Protein AF-A0A087BFJ8-F1 (afdb_monomer_lite)

pLDDT: mean 76.59, std 14.85, range [41.69, 95.31]

Radius of gyration: 21.02 Å; chains: 1; bounding box: 52×52×57 Å

Organism: NCBI:txid1695

Structure (mmCIF, N/CA/C/O backbone):
data_AF-A0A087BFJ8-F1
#
_entry.id   AF-A0A087BFJ8-F1
#
loop_
_atom_site.group_PDB
_atom_site.id
_atom_site.type_symbol
_atom_site.label_atom_id
_atom_site.label_alt_id
_atom_site.label_comp_id
_atom_site.label_asym_id
_atom_site.label_entity_id
_atom_site.label_seq_id
_atom_site.pdbx_PDB_ins_code
_atom_site.Cartn_x
_atom_site.Cartn_y
_atom_site.Cartn_z
_atom_site.occupancy
_atom_site.B_iso_or_equiv
_atom_site.auth_seq_id
_atom_site.auth_comp_id
_atom_site.auth_asym_id
_atom_site.auth_atom_id
_atom_site.pdbx_PDB_model_num
ATOM 1 N N . MET A 1 1 ? 30.136 9.539 -19.695 1.00 64.06 1 MET A N 1
ATOM 2 C CA . MET A 1 1 ? 28.685 9.250 -19.735 1.00 64.06 1 MET A C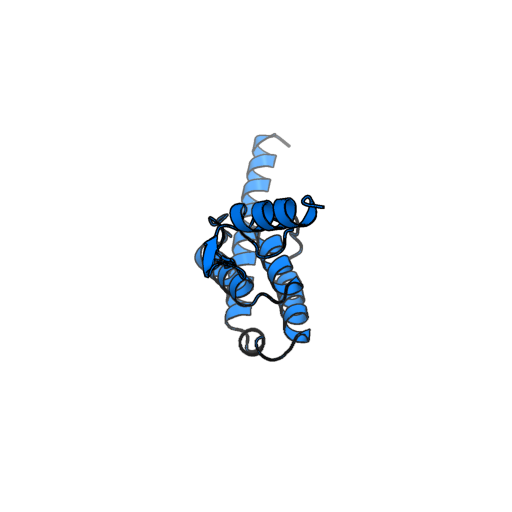A 1
ATOM 3 C C . MET A 1 1 ? 27.981 10.564 -20.017 1.00 64.06 1 MET A C 1
ATOM 5 O O . MET A 1 1 ? 28.278 11.528 -19.321 1.00 64.06 1 MET A O 1
ATOM 9 N N . THR A 1 2 ?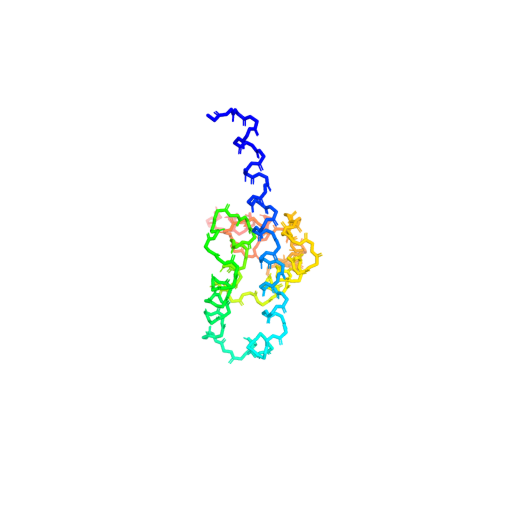 27.155 10.647 -21.057 1.00 83.56 2 THR A N 1
ATOM 10 C CA . THR A 1 2 ? 26.457 11.899 -21.400 1.00 83.56 2 THR A CA 1
ATOM 11 C C . THR A 1 2 ? 25.229 12.108 -20.503 1.00 83.56 2 THR A C 1
ATOM 13 O O . THR A 1 2 ? 24.720 11.167 -19.884 1.00 83.56 2 THR A O 1
ATOM 16 N N . PHE A 1 3 ? 24.747 13.351 -20.403 1.00 80.06 3 PHE A N 1
ATOM 17 C CA . PHE A 1 3 ? 23.541 13.695 -19.636 1.00 80.06 3 PHE A CA 1
ATOM 18 C C . PHE A 1 3 ? 22.317 12.883 -20.097 1.00 80.06 3 PHE A C 1
ATOM 20 O O . PHE A 1 3 ? 21.575 12.344 -19.276 1.00 80.06 3 PHE A O 1
ATOM 27 N N . GLU A 1 4 ? 22.165 12.705 -21.410 1.00 86.06 4 GLU A N 1
ATOM 28 C CA . GLU A 1 4 ? 21.093 11.911 -22.019 1.00 86.06 4 GLU A CA 1
ATOM 29 C C . GLU A 1 4 ? 21.148 10.433 -21.610 1.00 86.06 4 GLU A C 1
ATOM 31 O O . GLU A 1 4 ? 20.132 9.866 -21.211 1.00 86.06 4 GLU A O 1
ATOM 36 N N . GLN A 1 5 ? 22.342 9.825 -21.601 1.00 80.44 5 GLN A N 1
ATOM 37 C CA . GLN A 1 5 ? 22.535 8.443 -21.139 1.00 80.44 5 GLN A CA 1
ATOM 38 C C . GLN A 1 5 ? 22.158 8.270 -19.661 1.00 80.44 5 GLN A C 1
ATOM 40 O O . GLN A 1 5 ? 21.622 7.234 -19.264 1.00 80.44 5 GLN A O 1
ATOM 45 N N . THR A 1 6 ? 22.417 9.289 -18.837 1.00 80.62 6 THR A N 1
ATOM 46 C CA . THR A 1 6 ? 22.071 9.272 -17.408 1.00 80.62 6 THR A CA 1
ATOM 47 C C . THR A 1 6 ? 20.558 9.372 -17.201 1.00 80.62 6 THR A C 1
ATOM 49 O O . THR A 1 6 ? 20.000 8.616 -16.403 1.00 80.62 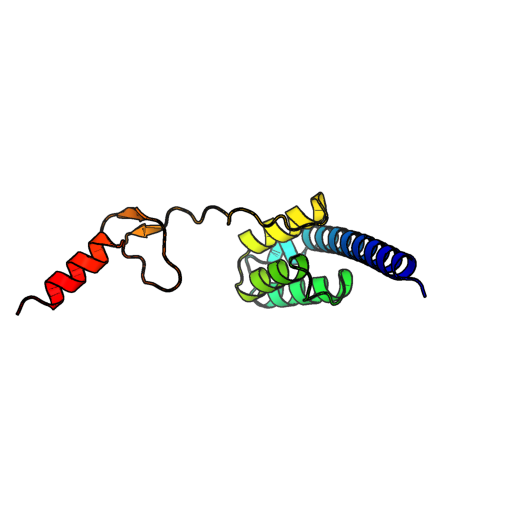6 THR A O 1
ATOM 52 N N . ASN A 1 7 ? 19.886 10.249 -17.952 1.00 84.50 7 ASN A N 1
ATOM 53 C CA . ASN A 1 7 ? 18.434 10.435 -17.890 1.00 84.50 7 ASN A CA 1
ATOM 54 C C . ASN A 1 7 ? 17.683 9.178 -18.359 1.00 84.50 7 ASN A C 1
ATOM 56 O O . ASN A 1 7 ? 16.765 8.713 -17.683 1.00 84.50 7 ASN A O 1
ATOM 60 N N . GLU A 1 8 ? 18.123 8.562 -19.459 1.00 86.00 8 GLU A N 1
ATOM 61 C CA . GLU A 1 8 ? 17.518 7.325 -19.963 1.00 86.00 8 GLU A CA 1
ATOM 62 C C . GLU A 1 8 ? 17.664 6.175 -18.955 1.00 86.00 8 GLU A C 1
ATOM 64 O O . GLU A 1 8 ? 16.691 5.492 -18.626 1.00 86.00 8 GLU A O 1
ATOM 69 N N . LYS A 1 9 ? 18.851 6.023 -18.355 1.00 85.00 9 LYS A N 1
ATOM 70 C CA . LYS A 1 9 ? 19.086 5.023 -17.304 1.00 85.00 9 LYS A CA 1
ATOM 71 C C . LYS A 1 9 ? 18.200 5.253 -16.075 1.00 85.00 9 LYS A C 1
ATOM 73 O O . LYS A 1 9 ? 17.703 4.290 -15.489 1.00 85.00 9 LYS A O 1
ATOM 78 N N . GLN A 1 10 ? 17.979 6.507 -15.681 1.00 81.50 10 GLN A N 1
ATOM 79 C CA . GLN A 1 10 ? 17.049 6.845 -14.598 1.00 81.50 10 GLN A CA 1
ATOM 80 C C . GLN A 1 10 ? 15.600 6.497 -14.959 1.00 81.50 10 GLN A C 1
ATOM 82 O O . GLN A 1 10 ? 14.917 5.855 -14.161 1.00 81.50 10 GLN A O 1
ATOM 87 N N . ARG A 1 11 ? 15.139 6.831 -16.170 1.00 81.50 11 ARG A N 1
ATOM 88 C CA . ARG A 1 11 ? 13.785 6.482 -16.639 1.00 81.50 11 ARG A CA 1
ATOM 89 C C . ARG A 1 11 ? 13.548 4.976 -16.657 1.00 81.50 11 ARG A C 1
ATOM 91 O O . ARG A 1 11 ? 12.475 4.521 -16.262 1.00 81.50 11 ARG A O 1
ATOM 98 N N . GLN A 1 12 ? 14.532 4.196 -17.097 1.00 83.62 12 GLN A N 1
ATOM 99 C CA . GLN A 1 12 ? 14.434 2.736 -17.112 1.00 83.62 12 GLN A CA 1
ATOM 100 C C . GLN A 1 12 ? 14.333 2.149 -15.702 1.00 83.62 12 GLN A C 1
ATOM 102 O O . GLN A 1 12 ? 13.499 1.271 -15.479 1.00 83.62 12 GLN A O 1
ATOM 107 N N . ARG A 1 13 ? 15.109 2.677 -14.744 1.00 81.38 13 ARG A N 1
ATOM 108 C CA . ARG A 1 13 ? 15.002 2.305 -13.323 1.00 81.38 13 ARG A CA 1
ATOM 109 C C . ARG A 1 13 ? 13.614 2.608 -12.768 1.00 81.38 13 ARG A C 1
ATOM 111 O O . ARG A 1 13 ? 12.963 1.699 -12.278 1.00 81.38 13 ARG A O 1
ATOM 118 N N . MET A 1 14 ? 13.100 3.821 -12.980 1.00 80.31 14 MET A N 1
ATOM 119 C CA . MET A 1 14 ? 11.750 4.187 -12.525 1.00 80.31 14 MET A CA 1
ATOM 120 C C . MET A 1 14 ? 10.659 3.266 -13.089 1.00 80.31 14 MET A C 1
ATOM 122 O O . MET A 1 14 ? 9.718 2.911 -12.382 1.00 80.31 14 MET A O 1
ATOM 126 N N . LYS A 1 15 ? 10.773 2.853 -14.360 1.00 80.44 15 LYS A N 1
ATOM 127 C CA . LYS A 1 15 ? 9.842 1.885 -14.965 1.00 80.44 15 LYS A CA 1
ATOM 128 C C . LYS A 1 15 ? 9.960 0.494 -14.337 1.00 80.44 15 LYS A C 1
ATOM 130 O O . LYS A 1 15 ? 8.947 -0.188 -14.205 1.00 80.44 15 LYS A O 1
ATOM 135 N N . ALA A 1 16 ? 11.172 0.056 -14.000 1.00 82.56 16 ALA A N 1
ATOM 136 C CA . ALA A 1 16 ? 11.395 -1.225 -13.336 1.00 82.56 16 ALA A CA 1
ATOM 137 C C . ALA A 1 16 ? 10.819 -1.222 -11.912 1.00 82.56 16 ALA A C 1
ATOM 139 O O . ALA A 1 16 ? 10.063 -2.132 -11.577 1.00 82.56 16 ALA A O 1
ATOM 140 N N . ASP A 1 17 ? 11.073 -0.161 -11.145 1.00 82.62 17 ASP A N 1
ATOM 141 C CA . ASP A 1 17 ? 10.545 0.015 -9.788 1.00 82.62 17 ASP A CA 1
ATOM 142 C C . ASP A 1 17 ? 9.011 0.024 -9.793 1.00 82.62 17 ASP A C 1
ATOM 144 O O . ASP A 1 17 ? 8.375 -0.680 -9.012 1.00 82.62 17 ASP A O 1
ATOM 148 N N . ALA A 1 18 ? 8.393 0.745 -10.737 1.00 81.06 18 ALA A N 1
ATOM 149 C CA . ALA A 1 18 ? 6.939 0.767 -10.880 1.00 81.06 18 ALA A CA 1
ATOM 150 C C . ALA A 1 18 ? 6.358 -0.632 -11.146 1.00 81.06 18 ALA A C 1
ATOM 152 O O . ALA A 1 18 ? 5.354 -0.997 -10.537 1.00 81.06 18 ALA A O 1
ATOM 153 N N . ARG A 1 19 ? 6.990 -1.439 -12.011 1.00 84.12 19 ARG A N 1
ATOM 154 C CA . ARG A 1 19 ? 6.551 -2.825 -12.256 1.00 84.12 19 ARG A CA 1
ATOM 155 C C . ARG A 1 19 ? 6.681 -3.694 -11.006 1.00 84.12 19 ARG A C 1
ATOM 157 O O . ARG A 1 19 ? 5.721 -4.380 -10.670 1.00 84.12 19 ARG A O 1
ATOM 164 N N . SER A 1 20 ? 7.814 -3.606 -10.310 1.00 86.88 20 SER A N 1
ATOM 165 C CA . SER A 1 20 ? 8.052 -4.318 -9.047 1.00 86.88 20 SER A CA 1
ATOM 166 C C . SER A 1 20 ? 6.969 -3.993 -8.010 1.00 86.88 20 SER A C 1
ATOM 168 O O . SER A 1 20 ? 6.328 -4.877 -7.447 1.00 86.88 20 SER A O 1
ATOM 170 N N . HIS A 1 21 ? 6.662 -2.706 -7.842 1.00 88.31 21 HIS A N 1
ATOM 171 C CA . HIS A 1 21 ? 5.635 -2.235 -6.916 1.00 88.31 21 HIS A CA 1
ATOM 172 C C . HIS A 1 21 ? 4.228 -2.736 -7.271 1.00 88.31 21 HIS A C 1
ATOM 174 O O . HIS A 1 21 ? 3.462 -3.110 -6.382 1.00 88.31 21 HIS A O 1
ATOM 180 N N . MET A 1 22 ? 3.868 -2.744 -8.560 1.00 91.06 22 MET A N 1
ATOM 181 C CA . MET A 1 22 ? 2.583 -3.287 -9.021 1.00 91.06 22 MET A CA 1
ATOM 182 C C . MET A 1 22 ? 2.437 -4.762 -8.668 1.00 91.06 22 MET A C 1
ATOM 184 O O . MET A 1 22 ? 1.372 -5.191 -8.222 1.00 91.06 22 MET A O 1
ATOM 188 N N . GLU A 1 23 ? 3.493 -5.533 -8.898 1.00 92.00 23 GLU A N 1
ATOM 189 C CA . GLU A 1 23 ? 3.510 -6.968 -8.655 1.00 92.00 23 GLU A CA 1
ATOM 190 C C . GLU A 1 23 ? 3.447 -7.282 -7.157 1.00 92.00 23 GLU A C 1
ATOM 192 O O . GLU A 1 23 ? 2.574 -8.042 -6.733 1.00 92.00 23 GLU A O 1
ATOM 197 N N . ALA A 1 24 ? 4.247 -6.587 -6.345 1.00 92.19 24 ALA A N 1
ATOM 198 C CA . ALA A 1 24 ? 4.200 -6.678 -4.888 1.00 92.19 24 ALA A CA 1
ATOM 199 C C . ALA A 1 24 ? 2.798 -6.379 -4.332 1.00 92.19 24 ALA A C 1
ATOM 201 O O . ALA A 1 24 ? 2.261 -7.150 -3.536 1.00 92.19 24 ALA A O 1
ATOM 202 N N . ALA A 1 25 ? 2.165 -5.295 -4.794 1.00 92.88 25 ALA A N 1
ATOM 203 C CA . ALA A 1 25 ? 0.824 -4.923 -4.353 1.00 92.88 25 ALA A CA 1
ATOM 204 C C . ALA A 1 25 ? -0.216 -6.010 -4.665 1.00 92.88 25 ALA A C 1
ATOM 206 O O . ALA A 1 25 ? -1.051 -6.331 -3.819 1.00 92.88 25 ALA A O 1
ATOM 207 N N . ARG A 1 26 ? -0.153 -6.613 -5.860 1.00 94.62 26 ARG A N 1
ATOM 208 C CA . ARG A 1 26 ? -1.053 -7.713 -6.249 1.00 94.62 26 ARG A CA 1
ATOM 209 C C . ARG A 1 26 ? -0.847 -8.948 -5.382 1.00 94.62 26 ARG A C 1
ATOM 211 O O . ARG A 1 26 ? -1.830 -9.543 -4.950 1.00 94.62 26 ARG A O 1
ATOM 218 N N . MET A 1 27 ? 0.405 -9.313 -5.114 1.00 95.31 27 MET A N 1
ATOM 219 C CA . MET A 1 27 ? 0.727 -10.459 -4.261 1.00 95.31 27 MET A CA 1
ATOM 220 C C . MET A 1 27 ? 0.224 -10.258 -2.831 1.00 95.31 27 MET A C 1
ATOM 222 O O . MET A 1 27 ? -0.349 -11.178 -2.253 1.00 95.31 27 MET A O 1
ATOM 226 N N . ILE A 1 28 ? 0.382 -9.054 -2.274 1.00 94.50 28 ILE A N 1
ATOM 227 C CA . ILE A 1 28 ? -0.108 -8.736 -0.927 1.00 94.50 28 ILE A CA 1
ATOM 228 C C . ILE A 1 28 ? -1.635 -8.805 -0.878 1.00 94.50 28 ILE A C 1
ATOM 230 O O . ILE A 1 28 ? -2.168 -9.475 -0.001 1.00 94.50 28 ILE A O 1
ATOM 234 N N . LEU A 1 29 ? -2.340 -8.185 -1.831 1.00 93.56 29 LEU A N 1
ATOM 235 C CA . LEU A 1 29 ? -3.809 -8.217 -1.881 1.00 93.56 29 LEU A CA 1
ATOM 236 C C . LEU A 1 29 ? -4.371 -9.640 -2.030 1.00 93.56 29 LEU A C 1
ATOM 238 O O . LEU A 1 29 ? -5.440 -9.935 -1.503 1.00 93.56 29 LEU A O 1
ATOM 242 N N . ALA A 1 30 ? -3.657 -10.523 -2.731 1.00 94.06 30 ALA A N 1
ATOM 243 C CA . ALA A 1 30 ? -4.026 -11.931 -2.878 1.00 94.06 30 ALA A CA 1
ATOM 244 C C . ALA A 1 30 ? -3.609 -12.806 -1.678 1.00 94.06 30 ALA A C 1
ATOM 246 O O . ALA A 1 30 ? -4.000 -13.971 -1.600 1.00 94.06 30 ALA A O 1
ATOM 247 N N . SER A 1 31 ? -2.802 -12.278 -0.754 1.00 91.31 31 SER A N 1
ATOM 248 C CA . SER A 1 31 ? -2.268 -13.044 0.367 1.00 91.31 31 SER A CA 1
ATOM 249 C C . SER A 1 31 ? -3.327 -13.271 1.453 1.00 91.31 31 SER A C 1
ATOM 251 O O . SER A 1 31 ? -3.992 -12.319 1.876 1.00 91.31 31 SER A O 1
ATOM 253 N N . PRO A 1 32 ? -3.418 -14.486 2.028 1.00 89.25 32 PRO A N 1
ATOM 254 C CA . PRO A 1 32 ? -4.242 -14.748 3.210 1.00 89.25 32 PRO A CA 1
ATOM 255 C C . PRO A 1 32 ? -3.895 -13.855 4.410 1.00 89.25 32 PRO A C 1
ATOM 257 O O . PRO A 1 32 ? -4.735 -13.645 5.283 1.00 89.25 32 PRO A O 1
ATOM 260 N N . LEU A 1 33 ? -2.666 -13.323 4.464 1.00 89.25 33 LEU A N 1
ATOM 261 C CA . LEU A 1 33 ? -2.238 -12.378 5.497 1.00 89.25 33 LEU A CA 1
ATOM 262 C C . LEU A 1 33 ? -3.066 -11.093 5.466 1.00 89.25 33 LEU A C 1
ATOM 264 O O . LEU A 1 33 ? -3.522 -10.628 6.507 1.00 89.25 33 LEU A O 1
ATOM 268 N N . TYR A 1 34 ? -3.299 -10.551 4.271 1.00 89.81 34 TYR A N 1
ATOM 269 C CA . TYR A 1 34 ? -4.011 -9.292 4.094 1.00 89.81 34 TYR A CA 1
ATOM 270 C C . TYR A 1 34 ? -5.478 -9.406 4.531 1.00 89.81 34 TYR A C 1
ATOM 272 O O . TYR A 1 34 ? -5.982 -8.559 5.266 1.00 89.81 34 TYR A O 1
ATOM 280 N N . ALA A 1 35 ? -6.136 -10.522 4.199 1.00 86.69 35 ALA A N 1
ATOM 281 C CA . ALA A 1 35 ? -7.507 -10.805 4.632 1.00 86.69 35 ALA A CA 1
ATOM 282 C C . ALA A 1 35 ? -7.668 -10.859 6.166 1.00 86.69 35 ALA A C 1
ATOM 284 O O . ALA A 1 35 ? -8.754 -10.606 6.690 1.00 86.69 35 ALA A O 1
ATOM 285 N N . ARG A 1 36 ? -6.592 -11.174 6.899 1.00 88.00 36 ARG A N 1
ATOM 286 C CA . ARG A 1 36 ? -6.600 -11.323 8.361 1.00 88.00 36 ARG A CA 1
ATOM 287 C C . ARG A 1 36 ? -6.301 -10.028 9.122 1.00 88.00 36 ARG A C 1
ATOM 289 O O . ARG A 1 36 ? -6.466 -10.019 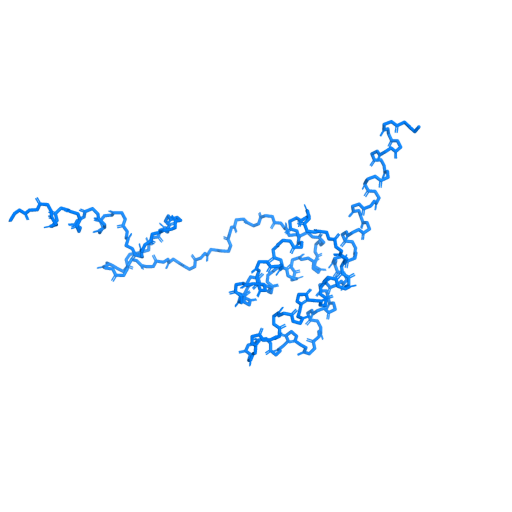10.339 1.00 88.00 36 ARG A O 1
ATOM 296 N N . LEU A 1 37 ? -5.928 -8.937 8.443 1.00 85.81 37 LEU A N 1
ATOM 297 C CA . LEU A 1 37 ? -5.500 -7.676 9.076 1.00 85.81 37 LEU A CA 1
ATOM 298 C C . LEU A 1 37 ? -6.500 -7.091 10.083 1.00 85.81 37 LEU A C 1
ATOM 300 O O . LEU A 1 37 ? -6.093 -6.453 11.048 1.00 85.81 37 LEU A O 1
ATOM 304 N N . ARG A 1 38 ? -7.807 -7.333 9.908 1.00 75.19 38 ARG A N 1
ATOM 305 C CA . ARG A 1 38 ? -8.847 -6.869 10.848 1.00 75.19 38 ARG A CA 1
ATOM 306 C C . ARG A 1 38 ? -8.743 -7.488 12.252 1.00 75.19 38 ARG A C 1
ATOM 308 O O . ARG A 1 38 ? -9.468 -7.046 13.137 1.00 75.19 38 ARG A O 1
ATOM 315 N N . GLY A 1 39 ? -7.895 -8.500 12.454 1.00 71.00 39 GLY A N 1
ATOM 316 C CA . GLY A 1 39 ? -7.803 -9.262 13.702 1.00 71.00 39 GLY A CA 1
ATOM 317 C C . GLY A 1 39 ? -6.427 -9.315 14.375 1.00 71.00 39 GLY A C 1
ATOM 318 O O . GLY A 1 39 ? -6.307 -10.060 15.342 1.00 71.00 39 GLY A O 1
ATOM 319 N N . GLY A 1 40 ? -5.402 -8.589 13.904 1.00 76.88 40 GLY A N 1
ATOM 320 C CA . GLY A 1 40 ? -4.061 -8.656 14.512 1.00 76.88 40 GLY A CA 1
ATOM 321 C C . GLY A 1 40 ? -3.137 -7.490 14.154 1.00 76.88 40 GLY A C 1
ATOM 322 O O . GLY A 1 40 ? -2.931 -7.197 12.978 1.00 76.88 40 GLY A O 1
ATOM 323 N N . GLU A 1 41 ? -2.571 -6.829 15.170 1.00 72.81 41 GLU A N 1
ATOM 324 C CA . GLU A 1 41 ? -1.616 -5.717 15.006 1.00 72.81 41 GLU A CA 1
ATOM 325 C C . GLU A 1 41 ? -0.272 -6.177 14.413 1.00 72.81 41 GLU A C 1
ATOM 327 O O . GLU A 1 41 ? 0.340 -5.479 13.602 1.00 72.81 41 GLU A O 1
ATOM 332 N N . ASP A 1 42 ? 0.161 -7.393 14.745 1.00 84.56 42 ASP A N 1
ATOM 333 C CA . ASP A 1 42 ? 1.363 -8.041 14.210 1.00 84.56 42 ASP A CA 1
ATOM 334 C C . ASP A 1 42 ? 1.312 -8.211 12.681 1.00 84.56 42 ASP A C 1
ATOM 336 O O . ASP A 1 42 ? 2.338 -8.148 11.994 1.00 84.56 42 ASP A O 1
ATOM 340 N N . LEU A 1 43 ? 0.105 -8.334 12.124 1.00 89.81 43 LEU A N 1
ATOM 341 C CA . LEU A 1 43 ? -0.113 -8.527 10.694 1.00 89.81 43 LEU A CA 1
ATOM 342 C C . LEU A 1 43 ? 0.235 -7.288 9.857 1.00 89.81 43 LEU A C 1
ATOM 344 O O . LEU A 1 43 ? 0.705 -7.446 8.731 1.00 89.81 43 LEU A O 1
ATOM 348 N N . TYR A 1 44 ? 0.087 -6.066 10.383 1.00 90.25 44 TYR A N 1
ATOM 349 C CA . TYR A 1 44 ? 0.505 -4.850 9.662 1.00 90.25 44 TYR A CA 1
ATOM 350 C C . TYR A 1 44 ? 2.025 -4.780 9.508 1.00 90.25 44 TYR A C 1
ATOM 352 O O . TYR A 1 44 ? 2.534 -4.399 8.450 1.00 90.25 44 TYR A O 1
ATOM 360 N N . THR A 1 45 ? 2.752 -5.212 10.541 1.00 90.25 45 THR A N 1
ATOM 361 C CA . THR A 1 45 ? 4.215 -5.323 10.496 1.00 90.25 45 THR A CA 1
ATOM 362 C C . THR A 1 45 ? 4.643 -6.383 9.482 1.00 90.25 45 THR A C 1
ATOM 364 O O . THR A 1 45 ? 5.536 -6.134 8.672 1.00 90.25 45 THR A O 1
ATOM 367 N N . ALA A 1 46 ? 3.962 -7.533 9.456 1.00 91.94 46 ALA A N 1
ATOM 368 C CA . ALA A 1 46 ? 4.220 -8.586 8.476 1.00 91.94 46 ALA A CA 1
ATOM 369 C C . ALA A 1 46 ? 3.945 -8.133 7.030 1.00 91.94 46 ALA A C 1
ATOM 371 O O . ALA A 1 46 ? 4.734 -8.423 6.131 1.00 91.94 46 ALA A O 1
ATOM 372 N N . VAL A 1 47 ? 2.861 -7.385 6.796 1.00 92.75 47 VAL A N 1
ATOM 373 C CA . VAL A 1 47 ? 2.545 -6.818 5.475 1.00 92.75 47 VAL A CA 1
ATOM 374 C C . VAL A 1 47 ? 3.596 -5.799 5.041 1.00 92.75 47 VAL A C 1
ATOM 376 O O . VAL A 1 47 ? 4.010 -5.818 3.882 1.00 92.75 47 VAL A O 1
ATOM 379 N N . TRP A 1 48 ? 4.072 -4.949 5.954 1.00 91.50 48 TRP A N 1
ATOM 380 C CA . TRP A 1 48 ? 5.166 -4.025 5.653 1.00 91.50 48 TRP A CA 1
ATOM 381 C C . TRP A 1 48 ? 6.465 -4.763 5.293 1.00 91.50 48 TRP A C 1
ATOM 383 O O . TRP A 1 48 ? 7.067 -4.468 4.263 1.00 91.50 48 TRP A O 1
ATOM 393 N N . ALA A 1 49 ? 6.857 -5.776 6.069 1.00 90.62 49 ALA A N 1
ATOM 394 C CA . ALA A 1 49 ? 8.051 -6.572 5.777 1.00 90.62 49 ALA A CA 1
ATOM 395 C C . ALA A 1 49 ? 7.944 -7.320 4.430 1.00 90.62 49 ALA A C 1
ATOM 397 O O . ALA A 1 49 ? 8.916 -7.410 3.673 1.00 90.62 49 ALA A O 1
ATOM 398 N N . LEU A 1 50 ? 6.750 -7.826 4.100 1.00 91.56 50 LEU A N 1
ATOM 399 C CA . LEU A 1 50 ? 6.481 -8.472 2.816 1.00 91.56 50 LEU A CA 1
ATOM 400 C C . LEU A 1 50 ? 6.582 -7.473 1.658 1.00 91.56 50 LEU A C 1
ATOM 402 O O . LEU A 1 50 ? 7.185 -7.783 0.631 1.00 91.56 50 LEU A O 1
ATOM 406 N N . TRP A 1 51 ? 6.044 -6.266 1.834 1.00 91.19 51 TRP A N 1
ATOM 407 C CA . TRP A 1 51 ? 6.209 -5.180 0.875 1.00 91.19 51 TRP A CA 1
ATOM 408 C C . TRP A 1 51 ? 7.687 -4.875 0.625 1.00 91.19 51 TRP A C 1
ATOM 410 O O . TRP A 1 51 ? 8.110 -4.882 -0.527 1.00 91.19 51 TRP A O 1
ATOM 420 N N . GLU A 1 52 ? 8.483 -4.661 1.676 1.00 88.69 52 GLU A N 1
ATOM 421 C CA . GLU A 1 52 ? 9.918 -4.363 1.542 1.00 88.69 52 GLU A CA 1
ATOM 422 C C . GLU A 1 52 ? 10.681 -5.476 0.810 1.00 88.69 52 GLU A C 1
ATOM 424 O O . GLU A 1 52 ? 11.555 -5.188 -0.009 1.00 88.69 52 GLU A O 1
ATOM 429 N N . SER A 1 53 ? 10.307 -6.735 1.052 1.00 88.12 53 SER A N 1
ATOM 430 C CA . SER A 1 53 ? 10.926 -7.903 0.416 1.00 88.12 53 SER A CA 1
ATOM 431 C C . SER A 1 53 ? 10.584 -8.035 -1.072 1.00 88.12 53 SER A C 1
ATOM 433 O O . SER A 1 53 ? 11.424 -8.474 -1.854 1.00 88.12 53 SER A O 1
ATOM 435 N N . LEU A 1 54 ? 9.359 -7.675 -1.470 1.00 86.38 54 LEU A N 1
ATOM 436 C CA . LEU A 1 54 ? 8.877 -7.825 -2.849 1.00 86.38 54 LEU A CA 1
ATOM 437 C C . LEU A 1 54 ? 9.169 -6.594 -3.710 1.00 86.38 54 LEU A C 1
ATOM 439 O O . LEU A 1 54 ? 9.665 -6.712 -4.825 1.00 86.38 54 LEU A O 1
ATOM 443 N N . ALA A 1 55 ? 8.833 -5.411 -3.198 1.00 82.75 55 ALA A N 1
ATOM 444 C CA . ALA A 1 55 ? 8.930 -4.154 -3.928 1.00 82.75 55 ALA A CA 1
ATOM 445 C C . ALA A 1 55 ? 10.362 -3.593 -3.928 1.00 82.75 55 ALA A C 1
ATOM 447 O O . ALA A 1 55 ? 10.741 -2.887 -4.865 1.00 82.75 55 ALA A O 1
ATOM 448 N N . GLY A 1 56 ? 11.157 -3.934 -2.904 1.00 76.12 56 GLY A N 1
ATOM 449 C CA . GLY A 1 56 ? 12.493 -3.397 -2.660 1.00 76.12 56 GLY A CA 1
ATOM 450 C C . GLY A 1 56 ? 12.497 -2.110 -1.826 1.00 76.12 56 GLY A C 1
ATOM 451 O O . GLY A 1 56 ? 11.462 -1.510 -1.521 1.00 76.12 56 GLY A O 1
ATOM 452 N N . THR A 1 57 ? 13.696 -1.663 -1.437 1.00 59.28 57 THR A N 1
ATOM 453 C CA . THR A 1 57 ? 13.888 -0.453 -0.628 1.00 59.28 57 THR A CA 1
ATOM 454 C C . THR A 1 57 ? 13.832 0.800 -1.499 1.00 59.28 57 THR A C 1
ATOM 456 O O . THR A 1 57 ? 14.771 1.172 -2.197 1.00 59.28 57 THR A O 1
ATOM 459 N N . GLY A 1 58 ? 12.693 1.482 -1.435 1.00 56.62 58 GLY A N 1
ATOM 460 C CA . GLY A 1 58 ? 12.438 2.724 -2.157 1.00 56.62 58 GLY A CA 1
ATOM 461 C C . GLY A 1 58 ? 11.656 3.721 -1.313 1.00 56.62 58 GLY A C 1
ATOM 462 O O . GLY A 1 58 ? 10.698 4.304 -1.801 1.00 56.62 58 GLY A O 1
ATOM 463 N N . LEU A 1 59 ? 12.045 3.924 -0.048 1.00 49.19 59 LEU A N 1
ATOM 464 C CA . LEU A 1 59 ? 11.405 4.877 0.880 1.00 49.19 59 LEU A CA 1
ATOM 465 C C . LEU A 1 59 ? 11.329 6.321 0.335 1.00 49.19 59 LEU A C 1
ATOM 467 O O . LEU A 1 59 ? 10.580 7.138 0.861 1.00 49.19 59 LEU A O 1
ATOM 471 N N . SER A 1 60 ? 12.091 6.638 -0.718 1.00 51.34 60 SER A N 1
ATOM 472 C CA . SER A 1 60 ? 12.092 7.933 -1.404 1.00 51.34 60 SER A CA 1
ATOM 473 C C . SER A 1 60 ? 10.986 8.100 -2.454 1.00 51.34 60 SER A C 1
ATOM 475 O O . SER A 1 60 ? 10.785 9.218 -2.931 1.00 51.34 60 SER A O 1
ATOM 477 N N . ASN A 1 61 ? 10.249 7.044 -2.820 1.00 68.62 61 ASN A N 1
ATOM 478 C CA . ASN A 1 61 ? 9.072 7.172 -3.676 1.00 68.62 61 ASN A CA 1
ATOM 479 C C . ASN A 1 61 ? 7.794 7.243 -2.819 1.00 68.62 61 ASN A C 1
ATOM 481 O O . ASN A 1 61 ? 7.623 6.511 -1.845 1.00 68.62 61 ASN A O 1
ATOM 485 N N . MET A 1 62 ? 6.875 8.155 -3.167 1.00 73.06 62 MET A N 1
ATOM 486 C CA . MET A 1 62 ? 5.617 8.353 -2.420 1.00 73.06 62 MET A CA 1
ATOM 487 C C . MET A 1 62 ? 4.815 7.053 -2.245 1.00 73.06 62 MET A C 1
ATOM 489 O O . MET A 1 62 ? 4.045 6.919 -1.298 1.00 73.06 62 MET A O 1
ATOM 493 N N . THR A 1 63 ? 5.009 6.099 -3.158 1.00 79.44 63 THR A N 1
ATOM 494 C CA . THR A 1 63 ? 4.364 4.791 -3.177 1.00 79.44 63 THR A CA 1
ATOM 495 C C . THR A 1 63 ? 4.685 3.962 -1.934 1.00 79.44 63 THR A C 1
ATOM 497 O O . THR A 1 63 ? 3.771 3.568 -1.211 1.00 79.44 63 THR A O 1
ATOM 500 N N . ALA A 1 64 ? 5.971 3.744 -1.644 1.00 80.12 64 ALA A N 1
ATOM 501 C CA . ALA A 1 64 ? 6.393 3.026 -0.443 1.00 80.12 64 ALA A CA 1
ATOM 502 C C . ALA A 1 64 ? 6.018 3.799 0.832 1.00 80.12 64 ALA A C 1
ATOM 504 O O . ALA A 1 64 ? 5.623 3.200 1.830 1.00 80.12 64 ALA A O 1
ATOM 505 N N . GLY A 1 65 ? 6.077 5.135 0.781 1.00 85.12 65 GLY A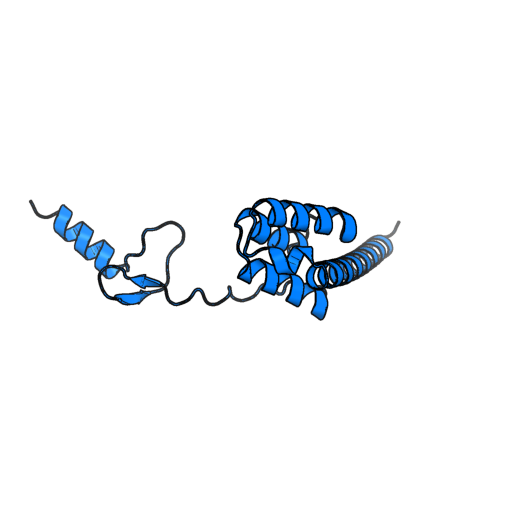 N 1
ATOM 506 C CA . GLY A 1 65 ? 5.705 5.999 1.901 1.00 85.12 65 GLY A CA 1
ATOM 507 C C . GLY A 1 65 ? 4.246 5.845 2.340 1.00 85.12 65 GLY A C 1
ATOM 508 O O . GLY A 1 65 ? 3.980 5.767 3.538 1.00 85.12 65 GLY A O 1
ATOM 509 N N . ALA A 1 66 ? 3.298 5.759 1.402 1.00 86.12 66 ALA A N 1
ATOM 510 C CA . ALA A 1 66 ? 1.884 5.617 1.755 1.00 86.12 66 ALA A CA 1
ATOM 511 C C . ALA A 1 66 ? 1.562 4.240 2.354 1.00 86.12 66 ALA A C 1
ATOM 513 O O . ALA A 1 66 ? 0.806 4.168 3.320 1.00 86.12 66 ALA A O 1
ATOM 514 N N . VAL A 1 67 ? 2.163 3.169 1.819 1.00 89.38 67 VAL A N 1
ATOM 515 C CA . VAL A 1 67 ? 2.014 1.810 2.367 1.00 89.38 67 VAL A CA 1
ATOM 516 C C . VAL A 1 67 ? 2.622 1.744 3.770 1.00 89.38 67 VAL A C 1
ATOM 518 O O . VAL A 1 67 ? 1.964 1.289 4.701 1.00 89.38 67 VAL A O 1
ATOM 521 N N . CYS A 1 68 ? 3.830 2.292 3.955 1.00 88.44 68 CYS A N 1
ATOM 522 C CA . CYS A 1 68 ? 4.486 2.382 5.262 1.00 88.44 68 CYS A CA 1
ATOM 523 C C . CYS A 1 68 ? 3.625 3.131 6.282 1.00 88.44 68 CYS A C 1
ATOM 525 O O . CYS A 1 68 ? 3.446 2.668 7.407 1.00 88.44 68 CYS A O 1
ATOM 527 N N . HIS A 1 69 ? 3.093 4.292 5.889 1.00 88.00 69 HIS A N 1
ATOM 528 C CA . HIS A 1 69 ? 2.245 5.103 6.753 1.00 88.00 69 HIS A CA 1
ATOM 529 C C . HIS A 1 69 ? 1.000 4.329 7.183 1.00 88.00 69 HIS A C 1
ATOM 531 O O . HIS A 1 69 ? 0.755 4.229 8.379 1.00 88.00 69 HIS A O 1
ATOM 537 N N . ALA A 1 70 ? 0.267 3.742 6.233 1.00 90.00 70 ALA A N 1
ATOM 538 C CA . ALA A 1 70 ? -0.947 2.989 6.527 1.00 90.00 70 ALA A CA 1
ATOM 539 C C . ALA A 1 70 ? -0.678 1.790 7.452 1.00 90.00 70 ALA A C 1
ATOM 541 O O . ALA A 1 70 ? -1.434 1.567 8.397 1.00 90.00 70 ALA A O 1
ATOM 542 N N . CYS A 1 71 ? 0.440 1.078 7.249 1.00 90.00 71 CYS A N 1
ATOM 543 C CA . CYS A 1 71 ? 0.869 0.017 8.159 1.00 90.00 71 CYS A CA 1
ATOM 544 C C . CYS A 1 71 ? 1.215 0.545 9.556 1.00 90.00 71 CYS A C 1
ATOM 546 O O . CYS A 1 71 ? 0.836 -0.075 10.538 1.00 90.00 71 CYS A O 1
ATOM 548 N N . LYS A 1 72 ? 1.892 1.693 9.675 1.00 88.44 72 LYS A N 1
ATOM 549 C CA . LYS A 1 72 ? 2.249 2.285 10.979 1.00 88.44 72 LYS A CA 1
ATOM 550 C C . LYS A 1 72 ? 1.053 2.843 11.744 1.00 88.44 72 LYS A C 1
ATOM 552 O O . LYS A 1 72 ? 1.074 2.853 12.969 1.00 88.44 72 LYS A O 1
ATOM 557 N N . THR A 1 73 ? 0.050 3.358 11.040 1.00 88.44 73 THR A N 1
ATOM 558 C CA . THR A 1 73 ? -1.160 3.922 11.654 1.00 88.44 73 THR A CA 1
ATOM 559 C C . THR A 1 73 ? -2.287 2.907 11.789 1.00 88.44 73 THR A C 1
ATOM 561 O O . THR A 1 73 ? -3.366 3.285 12.236 1.00 88.44 73 THR A O 1
ATOM 564 N N . HIS A 1 74 ? -2.051 1.651 11.393 1.00 87.62 74 HIS A N 1
ATOM 565 C CA . HIS A 1 74 ? -3.050 0.580 11.362 1.00 87.62 74 HIS A CA 1
ATOM 566 C C . HIS A 1 74 ? -4.340 1.002 10.630 1.00 87.62 74 HIS A C 1
ATOM 568 O O . HIS A 1 74 ? -5.451 0.665 11.038 1.00 87.62 74 HIS A O 1
ATOM 574 N N . ASP A 1 75 ? -4.192 1.779 9.553 1.00 88.81 75 ASP A N 1
ATOM 575 C CA . ASP A 1 75 ? -5.311 2.293 8.763 1.00 88.81 75 ASP A CA 1
ATOM 576 C C . ASP A 1 75 ? -5.568 1.344 7.588 1.00 88.81 75 ASP A C 1
ATOM 578 O O . ASP A 1 75 ? -4.921 1.427 6.539 1.00 88.81 75 ASP A O 1
ATOM 582 N N . LEU A 1 76 ? -6.490 0.401 7.796 1.00 88.75 76 LEU A N 1
ATOM 583 C CA . LEU A 1 76 ? -6.822 -0.616 6.799 1.00 88.75 76 LEU A CA 1
ATOM 584 C C . LEU A 1 76 ? -7.375 -0.005 5.510 1.00 88.75 76 LEU A C 1
ATOM 586 O O . LEU A 1 76 ? -7.041 -0.476 4.427 1.00 88.75 76 LEU A O 1
ATOM 590 N N . ASP A 1 77 ? -8.193 1.040 5.616 1.00 87.88 77 ASP A N 1
ATOM 591 C CA . ASP A 1 77 ? -8.816 1.672 4.453 1.00 87.88 77 ASP A CA 1
ATOM 592 C C . ASP A 1 77 ? -7.760 2.408 3.616 1.00 87.88 77 ASP A C 1
ATOM 594 O O . ASP A 1 77 ? -7.752 2.324 2.383 1.00 87.88 77 ASP A O 1
ATOM 598 N N . GLN A 1 78 ? -6.814 3.085 4.276 1.00 87.44 78 GLN A N 1
ATOM 599 C CA . GLN A 1 78 ? -5.680 3.716 3.604 1.00 87.44 78 GLN A CA 1
ATOM 600 C C . GLN A 1 78 ? -4.747 2.679 2.965 1.00 87.44 78 GLN A C 1
ATOM 602 O O . GLN A 1 78 ? -4.246 2.912 1.858 1.00 87.44 78 GLN A O 1
ATOM 607 N N . LEU A 1 79 ? -4.520 1.547 3.635 1.00 91.44 79 LEU A N 1
ATOM 608 C CA . LEU A 1 79 ? -3.691 0.460 3.120 1.00 91.44 79 LEU A CA 1
ATOM 609 C C . LEU A 1 79 ? -4.330 -0.185 1.882 1.00 91.44 79 LEU A C 1
ATOM 611 O O . LEU A 1 79 ? -3.650 -0.356 0.867 1.00 91.44 79 LEU A O 1
ATOM 615 N N . ASP A 1 80 ? -5.634 -0.460 1.931 1.00 91.69 80 ASP A N 1
ATOM 616 C CA . ASP A 1 80 ? -6.399 -1.024 0.815 1.00 91.69 80 ASP A CA 1
ATOM 617 C C . ASP A 1 80 ? -6.390 -0.118 -0.405 1.00 91.69 80 ASP A C 1
ATOM 619 O O . ASP A 1 80 ? -6.073 -0.544 -1.524 1.00 91.69 80 ASP A O 1
ATOM 623 N N . TRP A 1 81 ? -6.652 1.167 -0.176 1.00 89.94 81 TRP A N 1
ATOM 624 C CA . TRP A 1 81 ? -6.599 2.167 -1.223 1.00 89.94 81 TRP A CA 1
ATOM 625 C C . TRP A 1 81 ? -5.206 2.251 -1.860 1.00 89.94 81 TRP A C 1
ATOM 627 O O . TRP A 1 81 ? -5.099 2.287 -3.093 1.00 89.94 81 TRP A O 1
ATOM 637 N N . ALA A 1 82 ? -4.145 2.270 -1.046 1.00 90.50 82 ALA A N 1
ATOM 638 C CA . ALA A 1 82 ? -2.774 2.356 -1.534 1.00 90.50 82 ALA A CA 1
ATOM 639 C C . ALA A 1 82 ? -2.433 1.137 -2.401 1.00 90.50 82 ALA A C 1
ATOM 641 O O . ALA A 1 82 ? -2.099 1.298 -3.579 1.00 90.50 82 ALA A O 1
ATOM 642 N N . LEU A 1 83 ? -2.586 -0.074 -1.859 1.00 92.06 83 LEU A N 1
ATOM 643 C CA . LEU A 1 83 ? -2.268 -1.320 -2.559 1.00 92.06 83 LEU A CA 1
ATOM 644 C C . LEU A 1 83 ? -3.096 -1.477 -3.841 1.00 92.06 83 LEU A C 1
ATOM 646 O O . LEU A 1 83 ? -2.542 -1.784 -4.897 1.00 92.06 83 LEU A O 1
ATOM 650 N N . THR A 1 84 ? -4.398 -1.183 -3.799 1.00 91.62 84 THR A N 1
ATOM 651 C CA . THR A 1 84 ? -5.270 -1.266 -4.981 1.00 91.62 84 THR A CA 1
ATOM 652 C C . THR A 1 84 ? -4.876 -0.253 -6.058 1.00 91.62 84 THR A C 1
ATOM 654 O O . THR A 1 84 ? -4.853 -0.585 -7.249 1.00 91.62 84 THR A O 1
ATOM 657 N N . SER A 1 85 ? -4.538 0.980 -5.669 1.00 89.06 85 SER A N 1
ATOM 658 C CA . SER A 1 85 ? -4.098 2.024 -6.605 1.00 89.06 85 SER A CA 1
ATOM 659 C C . SER A 1 85 ? -2.798 1.636 -7.305 1.00 89.06 85 SER A C 1
ATOM 661 O O . SER A 1 85 ? -2.687 1.752 -8.533 1.00 89.06 85 SER A O 1
ATOM 663 N N . ILE A 1 86 ? -1.847 1.103 -6.536 1.00 90.12 86 ILE A N 1
ATOM 664 C CA . ILE A 1 86 ? -0.572 0.608 -7.048 1.00 90.12 86 ILE A CA 1
ATOM 665 C C . ILE A 1 86 ? -0.802 -0.576 -7.986 1.00 90.12 86 ILE A C 1
ATOM 667 O O . ILE A 1 86 ? -0.345 -0.536 -9.123 1.00 90.12 86 ILE A O 1
ATOM 671 N N . ALA A 1 87 ? -1.555 -1.595 -7.571 1.00 90.62 87 ALA A N 1
ATOM 672 C CA . ALA A 1 87 ? -1.801 -2.797 -8.369 1.00 90.62 87 ALA A CA 1
ATOM 673 C C . ALA A 1 87 ? -2.425 -2.493 -9.746 1.00 90.62 87 ALA A C 1
ATOM 675 O O . ALA A 1 87 ? -2.137 -3.188 -10.733 1.00 90.62 87 ALA A O 1
ATOM 676 N N . LYS A 1 88 ? -3.270 -1.453 -9.814 1.00 87.12 88 LYS A N 1
ATOM 677 C CA . LYS A 1 88 ? -3.954 -1.013 -11.039 1.00 87.12 88 LYS A CA 1
ATOM 678 C C . LYS A 1 88 ? -3.103 -0.094 -11.910 1.00 87.12 88 LYS A C 1
ATOM 680 O O . LYS A 1 88 ? -3.106 -0.253 -13.126 1.00 87.12 88 LYS A O 1
ATOM 685 N N . THR A 1 89 ? -2.413 0.879 -11.317 1.00 81.94 89 THR A N 1
ATOM 686 C CA . THR A 1 89 ? -1.822 2.000 -12.077 1.00 81.94 89 THR A CA 1
ATOM 687 C C . THR A 1 89 ? -0.313 2.163 -11.907 1.00 81.94 89 THR A C 1
ATOM 689 O O . THR A 1 89 ? 0.281 3.009 -12.569 1.00 81.94 89 THR A O 1
ATOM 692 N N . GLY A 1 90 ? 0.316 1.383 -11.024 1.00 78.50 90 GLY A N 1
ATOM 693 C CA . GLY A 1 90 ? 1.738 1.496 -10.682 1.00 78.50 90 GLY A CA 1
ATOM 694 C C . GLY A 1 90 ? 2.110 2.788 -9.968 1.00 78.50 90 GLY A C 1
ATOM 695 O O . GLY A 1 90 ? 3.288 3.080 -9.782 1.00 78.50 90 GLY A O 1
ATOM 696 N N . SER A 1 91 ? 1.112 3.571 -9.565 1.00 74.00 91 SER A N 1
ATOM 697 C CA . SER A 1 91 ? 1.300 4.854 -8.921 1.00 74.00 91 SER A CA 1
ATOM 698 C C . SER A 1 91 ? 0.254 5.045 -7.842 1.00 74.00 91 SER A C 1
ATOM 700 O O . SER A 1 91 ? -0.919 4.705 -7.999 1.00 74.00 91 SER A O 1
ATOM 702 N N . ILE A 1 92 ? 0.684 5.648 -6.746 1.00 70.88 92 ILE A N 1
ATOM 703 C CA . ILE A 1 92 ? -0.239 6.297 -5.839 1.00 70.88 92 ILE A CA 1
ATOM 704 C C . ILE A 1 92 ? -0.429 7.685 -6.418 1.00 70.88 92 ILE A C 1
ATOM 706 O O . ILE A 1 92 ? 0.424 8.562 -6.257 1.00 70.88 92 ILE A O 1
ATOM 710 N N . ARG A 1 93 ? -1.536 7.881 -7.146 1.00 59.25 93 ARG A N 1
ATOM 711 C CA . ARG A 1 93 ? -1.961 9.247 -7.453 1.00 59.25 93 ARG A CA 1
ATOM 712 C C . ARG A 1 93 ? -1.993 9.985 -6.113 1.00 59.25 93 ARG A C 1
ATOM 714 O O . ARG A 1 93 ? -2.577 9.433 -5.178 1.00 59.25 93 ARG A O 1
ATOM 721 N N . PRO A 1 94 ? -1.392 11.181 -5.989 1.00 48.12 94 PRO A N 1
ATOM 722 C CA . PRO A 1 94 ? -1.687 12.046 -4.862 1.00 48.12 94 PRO A CA 1
ATOM 723 C C . PRO A 1 94 ? -3.185 12.328 -4.950 1.00 48.12 94 PRO A C 1
ATOM 725 O O . PRO A 1 94 ? -3.629 13.184 -5.710 1.00 48.12 94 PRO A O 1
ATOM 728 N N . TYR A 1 95 ? -3.992 11.508 -4.287 1.00 48.28 95 TYR A N 1
ATOM 729 C CA . TYR A 1 95 ? -5.410 11.757 -4.215 1.00 48.28 95 TYR A CA 1
ATOM 730 C C . TYR A 1 95 ? -5.539 13.005 -3.358 1.00 48.28 95 TYR A C 1
ATOM 732 O O . TYR A 1 95 ? -4.937 13.106 -2.284 1.00 48.28 95 TYR A O 1
ATOM 740 N N . SER A 1 96 ? -6.349 13.949 -3.833 1.00 44.78 96 SER A N 1
ATOM 741 C CA . SER A 1 96 ? -7.292 14.644 -2.967 1.00 44.78 96 SER A CA 1
ATOM 742 C C . SER A 1 96 ? -7.680 13.657 -1.875 1.00 44.78 96 SER A C 1
ATOM 744 O O . SER A 1 96 ? -8.343 12.665 -2.164 1.00 44.78 96 SER A O 1
ATOM 746 N N . THR A 1 97 ? -7.107 13.868 -0.688 1.00 41.69 97 THR A N 1
ATOM 747 C CA . THR A 1 97 ? -7.222 13.024 0.504 1.00 41.69 97 THR A CA 1
ATOM 748 C C . THR A 1 97 ? -8.566 12.307 0.512 1.00 41.69 97 THR A C 1
ATOM 750 O O . THR A 1 97 ? -9.552 13.024 0.288 1.00 41.69 97 THR A O 1
ATOM 753 N N . PRO A 1 98 ? -8.637 10.979 0.771 1.00 42.62 98 PRO A N 1
ATOM 754 C CA . PRO A 1 98 ? -9.921 10.304 0.931 1.00 42.62 98 PRO A CA 1
ATOM 755 C C . PRO A 1 98 ? -10.753 11.208 1.818 1.00 42.62 98 PRO A C 1
ATOM 757 O O . PRO A 1 98 ? -10.240 11.672 2.843 1.00 42.62 98 PRO A O 1
ATOM 760 N N . THR A 1 99 ? -11.922 11.611 1.314 1.00 46.03 99 THR A N 1
ATOM 761 C CA . THR A 1 99 ? -12.800 12.570 1.969 1.00 46.03 99 THR A CA 1
ATOM 762 C C . THR A 1 99 ? -13.026 12.021 3.360 1.00 46.03 99 THR A C 1
ATOM 764 O O . THR A 1 99 ? -13.848 11.126 3.533 1.00 46.03 99 THR A O 1
ATOM 767 N N . LYS A 1 100 ? -12.221 12.483 4.332 1.00 49.81 100 LYS A N 1
ATOM 768 C CA . LYS A 1 100 ? -12.407 12.152 5.734 1.00 49.81 100 LYS A CA 1
ATOM 769 C C . LYS A 1 100 ? -13.862 12.472 5.942 1.00 49.81 100 LYS A C 1
ATOM 771 O O . LYS A 1 100 ? -14.251 13.612 5.654 1.00 49.81 100 LYS A O 1
ATOM 776 N N . HIS A 1 101 ? -14.639 11.452 6.310 1.00 47.66 101 HIS A N 1
ATOM 777 C CA . HIS A 1 101 ? -16.040 11.625 6.637 1.00 47.66 101 HIS A CA 1
ATOM 778 C C . HIS A 1 101 ? -16.172 12.935 7.385 1.00 47.66 101 HIS A C 1
ATOM 780 O O . HIS A 1 101 ? -15.307 13.223 8.227 1.00 47.66 101 HIS A O 1
ATOM 786 N N . PRO A 1 102 ? -17.153 13.760 7.026 1.00 52.78 102 PRO A N 1
ATOM 787 C CA . PRO A 1 102 ? -17.265 15.050 7.650 1.00 52.78 102 PRO A CA 1
ATOM 788 C C . PRO A 1 102 ? -17.172 14.914 9.163 1.00 52.78 102 PRO A C 1
ATOM 790 O O . PRO A 1 102 ? -17.996 14.259 9.798 1.00 52.78 102 PRO A O 1
ATOM 793 N N . LEU A 1 103 ? -16.115 15.482 9.743 1.00 61.06 103 LEU A N 1
ATOM 794 C CA . LEU A 1 103 ? -15.952 15.442 11.182 1.00 61.06 103 LEU A CA 1
ATOM 795 C C . LEU A 1 103 ? -16.977 16.422 11.735 1.00 61.06 103 LEU A C 1
ATOM 797 O O . LEU A 1 103 ? -16.790 17.641 11.707 1.00 61.06 103 LEU A O 1
ATOM 801 N N . HIS A 1 104 ? -18.108 15.881 12.168 1.00 66.00 104 HIS A N 1
ATOM 802 C CA . HIS A 1 104 ? -19.128 16.651 12.849 1.00 66.00 104 HIS A CA 1
ATOM 803 C C . HIS A 1 104 ? -18.518 17.252 14.117 1.00 66.00 104 HIS A C 1
ATOM 805 O O . HIS A 1 104 ? -17.869 16.563 14.905 1.00 66.00 104 HIS A O 1
ATOM 811 N N . CYS A 1 105 ? -18.700 18.558 14.313 1.00 67.69 105 CYS A N 1
ATOM 812 C CA . CYS A 1 105 ? -18.294 19.222 15.548 1.00 67.69 105 CYS A CA 1
ATOM 813 C C . CYS A 1 105 ? -18.966 18.532 16.742 1.00 67.69 105 CYS A C 1
ATOM 815 O O . CYS A 1 105 ? -20.195 18.493 16.796 1.00 67.69 105 CYS A O 1
ATOM 817 N N . THR A 1 106 ? -18.205 18.074 17.736 1.00 65.19 106 THR A N 1
ATOM 818 C CA . THR A 1 106 ? -18.779 17.378 18.905 1.00 65.19 106 THR A CA 1
ATOM 819 C C . THR A 1 106 ? -19.717 18.260 19.731 1.00 65.19 106 THR A C 1
ATOM 821 O O . THR A 1 106 ? -20.548 17.750 20.471 1.00 65.19 106 THR A O 1
ATOM 824 N N . ASN A 1 107 ? -19.625 19.587 19.586 1.00 70.62 107 ASN A N 1
ATOM 825 C CA . ASN A 1 107 ? -20.457 20.541 20.318 1.00 70.62 107 ASN A CA 1
ATOM 826 C C . ASN A 1 107 ? -21.712 21.006 19.560 1.00 70.62 107 ASN A C 1
ATOM 828 O O . ASN A 1 107 ? -22.642 21.498 20.186 1.00 70.62 107 ASN A O 1
ATOM 832 N N . CYS A 1 108 ? -21.749 20.939 18.225 1.00 71.81 108 CYS A N 1
ATOM 833 C CA . CYS A 1 108 ? -22.908 21.436 17.465 1.00 71.81 108 CYS A CA 1
ATOM 834 C C . CYS A 1 108 ? -23.377 20.528 16.327 1.00 71.81 108 CYS A C 1
ATOM 836 O O . CYS A 1 108 ? -24.286 20.913 15.598 1.00 71.81 108 CYS A O 1
ATOM 838 N N . GLY A 1 109 ? -22.744 19.371 16.129 1.00 66.00 109 GLY A N 1
ATOM 839 C CA . GLY A 1 109 ? -23.103 18.388 15.105 1.00 66.00 109 GLY A CA 1
ATOM 840 C C . GLY A 1 109 ? -22.889 18.845 13.659 1.00 66.00 109 GLY A C 1
ATOM 841 O O . GLY A 1 109 ? -23.106 18.069 12.735 1.00 66.00 109 GLY A O 1
ATOM 842 N N . LYS A 1 110 ? -22.459 20.090 13.420 1.00 69.31 110 LYS A N 1
ATOM 843 C CA . LYS A 1 110 ? -22.283 20.613 12.061 1.00 69.31 110 LYS A CA 1
ATOM 844 C C . LYS A 1 110 ? -21.094 19.972 11.368 1.00 69.31 110 LYS A C 1
ATOM 846 O O . LYS A 1 110 ? -20.037 19.793 11.974 1.00 69.31 110 LYS A O 1
ATOM 851 N N . GLU A 1 111 ? -21.279 19.725 10.081 1.00 62.09 111 GLU A N 1
ATOM 852 C CA . GLU A 1 111 ? -20.259 19.279 9.146 1.00 62.09 111 GLU A CA 1
ATOM 853 C C . GLU A 1 111 ? -19.087 20.272 9.126 1.00 62.09 111 GLU A C 1
ATOM 855 O O . GLU A 1 111 ? -19.270 21.444 8.789 1.00 62.09 111 GLU A O 1
ATOM 860 N N . CYS A 1 112 ? -17.899 19.858 9.577 1.00 60.72 112 CYS A N 1
ATOM 861 C CA . CYS A 1 112 ? -16.760 20.762 9.732 1.00 60.72 112 CYS A CA 1
ATOM 862 C C . CYS A 1 112 ? -15.480 20.176 9.139 1.00 60.72 112 CYS A C 1
ATOM 864 O O . CYS A 1 112 ? -15.194 18.985 9.248 1.00 60.72 112 CYS A O 1
ATOM 866 N N . ARG A 1 113 ? -14.658 21.052 8.552 1.00 54.19 113 ARG A N 1
ATOM 867 C CA . ARG A 1 113 ? -13.325 20.695 8.063 1.00 54.19 113 ARG A CA 1
ATOM 868 C C . ARG A 1 113 ? -12.321 20.824 9.219 1.00 54.19 113 ARG A C 1
ATOM 870 O O . ARG A 1 113 ? -12.157 21.935 9.731 1.00 54.19 113 ARG A O 1
ATOM 877 N N . PRO A 1 114 ? -11.666 19.743 9.672 1.00 53.69 114 PRO A N 1
ATOM 878 C CA . PRO A 1 114 ? -10.659 19.839 10.725 1.00 53.69 114 PRO A CA 1
ATOM 879 C C . PRO A 1 114 ? -9.407 20.564 10.213 1.00 53.69 114 PRO A C 1
ATOM 881 O O . PRO A 1 114 ? -8.898 20.257 9.136 1.00 53.69 114 PRO A O 1
ATOM 884 N N . HIS A 1 115 ? -8.876 21.495 11.007 1.00 45.94 115 HIS A N 1
ATOM 885 C CA . HIS A 1 115 ? -7.502 21.969 10.844 1.00 45.94 115 HIS A CA 1
ATOM 886 C C . HIS A 1 115 ? -6.558 21.033 11.608 1.00 45.94 115 HIS A C 1
ATOM 888 O O . HIS A 1 115 ? -6.861 20.627 12.733 1.00 45.94 115 HIS A O 1
ATOM 894 N N . ALA A 1 116 ? -5.431 20.689 10.979 1.00 43.94 116 ALA A N 1
ATOM 895 C CA . ALA A 1 116 ? -4.425 19.777 11.513 1.00 43.94 116 ALA A CA 1
ATOM 896 C C . ALA A 1 116 ? -4.081 20.098 12.981 1.00 43.94 116 ALA A C 1
ATOM 898 O O . ALA A 1 116 ? -3.758 21.236 13.317 1.00 43.94 116 ALA A O 1
ATOM 899 N N . GLY A 1 117 ? -4.178 19.085 13.849 1.00 50.81 117 GLY A N 1
ATOM 900 C CA . GLY A 1 117 ? -3.695 19.148 15.231 1.00 50.81 117 GLY A CA 1
ATOM 901 C C . GLY A 1 117 ? -4.620 19.789 16.273 1.00 50.81 117 GLY A C 1
ATOM 902 O O . GLY A 1 117 ? -4.130 20.179 17.328 1.00 50.81 117 GLY A O 1
ATOM 903 N N . THR A 1 118 ? -5.937 19.916 16.045 1.00 50.44 118 THR A N 1
ATOM 904 C CA . THR A 1 118 ? -6.855 20.433 17.087 1.00 50.44 118 THR A CA 1
ATOM 905 C C . THR A 1 118 ? -8.091 19.568 17.323 1.00 50.44 118 THR A C 1
ATOM 907 O 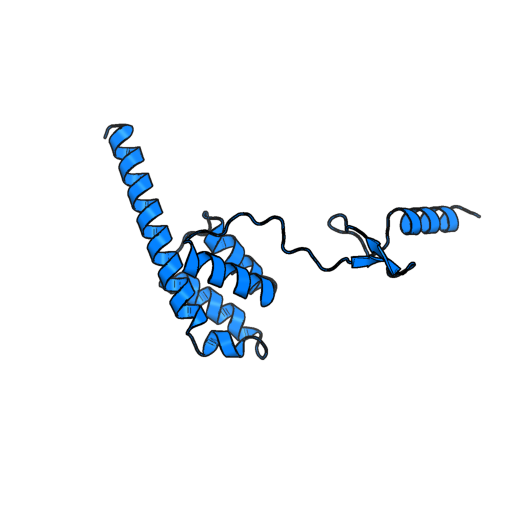O . THR A 1 118 ? -8.615 18.952 16.400 1.00 50.44 118 THR A O 1
ATOM 910 N N . ALA A 1 119 ? -8.543 19.542 18.587 1.00 53.06 119 ALA A N 1
ATOM 911 C CA . ALA A 1 119 ? -9.765 18.877 19.040 1.00 53.06 119 ALA A CA 1
ATOM 912 C C . ALA A 1 119 ? -10.972 19.230 18.154 1.00 53.06 119 ALA A C 1
ATOM 914 O O . ALA A 1 119 ? -11.048 20.348 17.645 1.00 53.06 119 ALA A O 1
ATOM 915 N N . ILE A 1 120 ? -11.901 18.275 18.021 1.00 62.03 120 ILE A N 1
ATOM 916 C CA . ILE A 1 120 ? -13.077 18.210 17.126 1.00 62.03 120 ILE A CA 1
ATOM 917 C C . ILE A 1 120 ? -14.131 19.301 17.451 1.00 62.03 120 ILE A C 1
ATOM 919 O O . ILE A 1 120 ? -15.308 19.036 17.679 1.00 62.03 120 ILE A O 1
ATOM 923 N N . LEU A 1 121 ? -13.719 20.564 17.519 1.00 61.56 121 LEU A N 1
ATOM 924 C CA . LEU A 1 121 ? -14.569 21.733 17.709 1.00 61.56 121 LEU A CA 1
ATOM 925 C C . LEU A 1 121 ? -14.415 22.648 16.502 1.00 61.56 121 LEU A C 1
ATOM 927 O O . LEU A 1 121 ? -13.306 23.017 16.114 1.00 61.56 121 LEU A O 1
ATOM 931 N N . CYS A 1 122 ? -15.540 23.069 15.929 1.00 68.81 122 CYS A N 1
ATOM 932 C CA . CYS A 1 122 ? -15.516 24.044 14.848 1.00 68.81 122 CYS A CA 1
ATOM 933 C C . CYS A 1 122 ? -14.983 25.399 15.338 1.00 68.81 122 CYS A C 1
ATOM 935 O O . CYS A 1 122 ? -15.063 25.728 16.527 1.00 68.81 122 CYS A O 1
ATOM 937 N N . LYS A 1 123 ? -14.478 26.219 14.406 1.00 69.75 123 LYS A N 1
ATOM 938 C CA . LYS A 1 123 ? -13.931 27.559 14.690 1.00 69.75 123 LYS A CA 1
ATOM 939 C C . LYS A 1 123 ? -14.886 28.404 15.548 1.00 69.75 123 LYS A C 1
ATOM 941 O O . LYS A 1 123 ? -14.442 29.023 16.509 1.00 69.75 123 LYS A O 1
ATOM 946 N N . GLN A 1 124 ? -16.189 28.354 15.256 1.00 71.62 124 GLN A N 1
ATOM 947 C CA . GLN A 1 124 ? -17.227 29.074 16.001 1.00 71.62 124 GLN A CA 1
ATOM 948 C C . GLN A 1 124 ? -17.354 28.583 17.453 1.00 71.62 124 GLN A C 1
ATOM 950 O O . GLN A 1 124 ? -17.389 29.384 18.383 1.00 71.62 124 GLN A O 1
ATOM 955 N N . CYS A 1 125 ? -17.406 27.265 17.670 1.00 74.12 125 CYS A N 1
ATOM 956 C CA . CYS A 1 125 ? -17.521 26.688 19.009 1.00 74.12 125 CYS A CA 1
ATOM 957 C C . CYS A 1 125 ? -16.250 26.915 19.830 1.00 74.12 125 CYS A C 1
ATOM 959 O O . CYS A 1 125 ? -16.349 27.230 21.013 1.00 74.12 125 CYS A O 1
ATOM 961 N N . LYS A 1 126 ? -15.069 26.842 19.202 1.00 74.31 126 LYS A N 1
ATOM 962 C CA . LYS A 1 126 ? -13.790 27.183 19.839 1.00 74.31 126 LYS A CA 1
ATOM 963 C C . LYS A 1 126 ? -13.758 28.644 20.291 1.00 74.31 126 LYS A C 1
ATOM 965 O O . LYS A 1 126 ? -13.344 28.925 21.414 1.00 74.31 126 LYS A O 1
ATOM 970 N N . GLU A 1 127 ? -14.226 29.557 19.446 1.00 76.00 127 GLU A N 1
ATOM 971 C CA . GLU A 1 127 ? -14.298 30.985 19.757 1.00 76.00 127 GLU A CA 1
ATOM 972 C C . GLU A 1 127 ? -15.302 31.280 20.882 1.00 76.00 127 GLU A C 1
ATOM 974 O O . GLU A 1 127 ? -14.982 31.992 21.831 1.00 76.00 127 GLU A O 1
ATOM 979 N N . ASN A 1 128 ? -16.478 30.649 20.862 1.00 76.69 128 ASN A N 1
ATOM 980 C CA . ASN A 1 128 ? -17.457 30.765 21.947 1.00 76.69 128 ASN A CA 1
ATOM 981 C C . ASN A 1 128 ? -16.914 30.232 23.282 1.00 76.69 128 ASN A C 1
ATOM 983 O O . ASN A 1 128 ? -17.168 30.825 24.330 1.00 76.69 128 ASN A O 1
ATOM 987 N N . LEU A 1 129 ? -16.147 29.138 23.255 1.00 72.44 129 LEU A N 1
ATOM 988 C CA . LEU A 1 129 ? -15.524 28.571 24.452 1.00 72.44 129 LEU A CA 1
ATOM 989 C C . LEU A 1 129 ? -14.445 29.504 25.017 1.00 72.44 129 LEU A C 1
ATOM 991 O O . LEU A 1 129 ? -14.367 29.682 26.231 1.00 72.44 129 LEU A O 1
ATOM 995 N N . ARG A 1 130 ? -13.657 30.150 24.145 1.00 73.12 130 ARG A N 1
ATOM 996 C CA . ARG A 1 130 ? -12.704 31.200 24.541 1.00 73.12 130 ARG A CA 1
ATOM 997 C C . ARG A 1 130 ? -13.420 32.381 25.188 1.00 73.12 130 ARG A C 1
ATOM 999 O O . ARG A 1 130 ? -13.055 32.749 26.295 1.00 73.12 130 ARG A O 1
ATOM 1006 N N . ARG A 1 131 ? -14.490 32.887 24.566 1.00 74.94 131 ARG A N 1
ATOM 1007 C CA . ARG A 1 131 ? -15.293 34.001 25.103 1.00 74.94 131 ARG A CA 1
ATOM 1008 C C . ARG A 1 131 ? -15.920 33.699 26.464 1.00 74.94 131 ARG A C 1
ATOM 1010 O O . ARG A 1 131 ? -16.037 34.602 27.283 1.00 74.94 131 ARG A O 1
ATOM 1017 N N . ARG A 1 132 ? -16.321 32.445 26.711 1.00 69.69 132 ARG A N 1
ATOM 1018 C CA . ARG A 1 132 ? -16.815 32.003 28.027 1.00 69.69 132 ARG A CA 1
ATOM 1019 C C . ARG A 1 132 ? -15.708 31.970 29.079 1.00 69.69 132 ARG A C 1
ATOM 1021 O O . ARG A 1 132 ? -15.971 32.344 30.208 1.00 69.69 132 ARG A O 1
ATOM 1028 N N . LYS A 1 133 ? -14.487 31.563 28.712 1.00 64.75 133 LYS A N 1
ATOM 1029 C CA . LYS A 1 133 ? -13.327 31.556 29.623 1.00 64.75 133 LYS A CA 1
ATOM 1030 C C . LYS A 1 133 ? -12.786 32.953 29.942 1.00 64.75 133 LYS A C 1
ATOM 1032 O O . LYS A 1 133 ? -12.098 33.108 30.938 1.00 64.75 133 LYS A O 1
ATOM 1037 N N . THR A 1 134 ? -13.054 33.941 29.090 1.00 57.25 134 THR A N 1
ATOM 1038 C CA . THR A 1 134 ? -12.604 35.331 29.267 1.00 57.25 134 THR A CA 1
ATOM 1039 C C . THR A 1 134 ? -13.669 36.251 29.867 1.00 57.25 134 THR A C 1
ATOM 1041 O O . THR A 1 134 ? -13.429 37.452 29.957 1.00 57.25 134 THR A O 1
ATOM 1044 N N . LYS A 1 135 ? -14.849 35.738 30.238 1.00 51.50 135 LYS A N 1
ATOM 1045 C CA . LYS A 1 135 ? -15.783 36.485 31.089 1.00 51.50 135 LYS A CA 1
ATOM 1046 C C . LYS A 1 135 ? -15.420 36.205 32.557 1.00 51.50 135 LYS A C 1
ATOM 1048 O O . LYS A 1 135 ? -15.320 35.021 32.878 1.00 51.50 135 LYS A O 1
ATOM 1053 N N . PRO A 1 136 ? -15.172 37.239 33.385 1.00 54.72 136 PRO A N 1
ATOM 1054 C CA . PRO A 1 136 ? -14.984 37.070 34.824 1.00 54.72 136 PRO A CA 1
ATOM 1055 C C . PRO A 1 136 ? -16.247 36.522 35.496 1.00 54.72 136 PRO A C 1
ATOM 1057 O O . PRO A 1 136 ? -17.355 36.750 34.951 1.00 54.72 136 PRO A O 1
#

Foldseek 3Di:
DDPVVVVVVVVVVLVVLLVQLLVLLVCLVPDPLLVCLVPDLVSLVVSLVSSCVRSHDDCVAVLNVQSVVCSVVSPSVSNCLSSVCSNPPSDDDPDPPPPPQQLQQPVHRDRADDDPPDDSHHPVRVVVVVVVVPDD

Secondary structure (DSSP, 8-state):
--HHHHHHHHHHHHHHHHHHHHHHHHHHHHSHHHHTGGG-SHHHHHHHHHHHHHH-S-TTSHHHHHHHHHHHTT-HHHHHHHHHHHHHHSS----S------EE-TTT--EEPPPTT--S--HHHHHHHHHHHT--

Sequence (136 aa):
MTFEQTNEKQRQRMKADARSHMEAARMILASPLYARLRGGEDLYTAVWALWESLAGTGLSNMTAGAVCHACKTHDLDQLDWALTSIAKTGSIRPYSTPTKHPLHCTNCGKECRPHAGTAILCKQCKENLRRRKTKP